Protein AF-A0A927D8Y7-F1 (afdb_monomer_lite)

Radius of gyration: 16.16 Å; chains: 1; bounding box: 29×39×41 Å

Secondary structure (DSSP, 8-state):
-HHHHHHHTTEEEES-TTTT--PPPTTS--EEEEPPTTSS----HHHHHHHHHHHHHHHHHHHTTS--HHHHHHHHHHHHT-TTTT-

Foldseek 3Di:
DVQVVLLVVQKHKPPDCVQVVDDADPPHDMDIDGHPPPGDDDFDPLLVVLVVLVVVLVVVCVVVVHRDPVSVVVSVCSVVVDPSRVD

Structure (mmCIF, N/CA/C/O backbone):
data_AF-A0A927D8Y7-F1
#
_entry.id   AF-A0A927D8Y7-F1
#
loop_
_atom_site.group_PDB
_atom_site.id
_atom_site.type_symbol
_atom_site.label_atom_id
_atom_site.label_alt_id
_atom_site.label_comp_id
_atom_site.label_asym_id
_atom_site.label_entity_id
_atom_site.label_seq_id
_atom_site.pdbx_PDB_ins_code
_atom_site.Cartn_x
_atom_site.Cartn_y
_atom_site.Cartn_z
_atom_site.occupancy
_atom_site.B_iso_or_equiv
_atom_site.auth_seq_id
_atom_site.auth_comp_id
_atom_site.auth_asym_id
_atom_site.auth_atom_id
_atom_site.pdbx_PDB_model_num
ATOM 1 N N . MET A 1 1 ? 16.221 -15.989 -11.584 1.00 61.53 1 MET A N 1
ATOM 2 C CA . MET A 1 1 ? 16.262 -16.030 -13.067 1.00 61.53 1 MET A CA 1
ATOM 3 C C . MET A 1 1 ? 14.940 -15.608 -13.713 1.00 61.53 1 MET A C 1
ATOM 5 O O . MET A 1 1 ? 14.988 -14.805 -14.633 1.00 61.53 1 MET A O 1
ATOM 9 N N . MET A 1 2 ? 13.778 -16.052 -13.215 1.00 75.44 2 MET A N 1
ATOM 10 C CA . MET A 1 2 ? 12.458 -15.746 -13.802 1.00 75.44 2 MET A CA 1
ATOM 11 C C . MET A 1 2 ? 12.104 -14.244 -13.868 1.00 75.44 2 MET A C 1
ATOM 13 O O . MET A 1 2 ? 11.591 -13.782 -14.880 1.00 75.44 2 MET A O 1
ATOM 17 N N . GLN A 1 3 ? 12.454 -13.449 -12.852 1.00 70.75 3 GLN A N 1
ATOM 18 C CA . GLN A 1 3 ? 12.119 -12.016 -12.833 1.00 70.75 3 GLN A CA 1
ATOM 19 C C . GLN A 1 3 ? 12.877 -11.185 -13.873 1.00 70.75 3 GLN A C 1
ATOM 21 O O . GLN A 1 3 ? 12.290 -10.337 -14.536 1.00 70.75 3 GLN A O 1
ATOM 26 N N . ALA A 1 4 ? 14.168 -11.460 -14.067 1.00 74.88 4 ALA A N 1
ATOM 27 C CA . ALA A 1 4 ? 14.956 -10.801 -15.107 1.00 74.88 4 ALA A CA 1
ATOM 28 C C . ALA A 1 4 ? 14.454 -11.156 -16.517 1.00 74.88 4 ALA A C 1
ATOM 30 O O . ALA A 1 4 ? 14.533 -10.333 -17.426 1.00 74.88 4 ALA A O 1
ATOM 31 N N . PHE A 1 5 ? 13.925 -12.371 -16.688 1.00 80.25 5 PHE A N 1
ATOM 32 C CA . PHE A 1 5 ? 13.304 -12.803 -17.934 1.00 80.25 5 PHE A CA 1
ATOM 33 C C . PHE A 1 5 ? 11.972 -12.084 -18.183 1.00 80.25 5 PHE A C 1
ATOM 35 O O . PHE A 1 5 ? 11.814 -11.478 -19.236 1.00 80.25 5 PHE A O 1
ATOM 42 N N . ALA A 1 6 ? 11.059 -12.071 -17.205 1.00 79.56 6 ALA A N 1
ATOM 43 C CA . ALA A 1 6 ? 9.777 -11.373 -17.324 1.00 79.56 6 ALA A CA 1
ATOM 44 C C . ALA A 1 6 ? 9.966 -9.883 -17.658 1.00 79.56 6 ALA A C 1
ATOM 46 O O . ALA A 1 6 ? 9.371 -9.392 -18.614 1.00 79.56 6 ALA A O 1
ATOM 47 N N . LEU A 1 7 ? 10.890 -9.206 -16.965 1.00 74.31 7 LEU A N 1
ATOM 48 C CA . LEU A 1 7 ? 11.237 -7.806 -17.232 1.00 74.31 7 LEU A CA 1
ATOM 49 C C . LEU A 1 7 ? 11.728 -7.586 -18.670 1.00 74.31 7 LEU A C 1
ATOM 51 O O . LEU A 1 7 ? 11.293 -6.641 -19.321 1.00 74.31 7 LEU A O 1
ATOM 55 N N . LYS A 1 8 ? 12.600 -8.463 -19.190 1.00 80.25 8 LYS A N 1
ATOM 56 C CA . LYS A 1 8 ? 13.061 -8.391 -20.590 1.00 80.25 8 LYS A CA 1
ATOM 57 C C . LYS A 1 8 ? 11.927 -8.557 -21.600 1.00 80.25 8 LYS A C 1
ATOM 59 O O . LYS A 1 8 ? 12.015 -8.008 -22.691 1.00 80.25 8 LYS A O 1
ATOM 64 N N . MET A 1 9 ? 10.893 -9.306 -21.238 1.00 83.06 9 MET A N 1
ATOM 65 C CA . MET A 1 9 ? 9.714 -9.540 -22.071 1.00 83.06 9 MET A CA 1
ATOM 66 C C . MET A 1 9 ? 8.640 -8.455 -21.906 1.00 83.06 9 MET A C 1
ATOM 68 O O . MET A 1 9 ? 7.575 -8.575 -22.502 1.00 83.06 9 MET A O 1
ATOM 72 N N . GLY A 1 10 ? 8.903 -7.410 -21.112 1.00 79.75 10 GLY A N 1
ATOM 73 C CA . GLY A 1 10 ? 7.949 -6.331 -20.865 1.00 79.75 10 GLY A CA 1
ATOM 74 C C . GLY A 1 10 ? 6.880 -6.678 -19.830 1.00 79.75 10 GLY A C 1
ATOM 75 O O . GLY A 1 10 ? 5.787 -6.129 -19.887 1.00 79.75 10 GLY A O 1
ATOM 76 N N . TYR A 1 11 ? 7.174 -7.574 -18.884 1.00 81.75 11 TYR A N 1
ATOM 77 C CA . TYR A 1 11 ? 6.259 -7.963 -17.810 1.00 81.75 11 TYR A CA 1
ATOM 78 C C . TYR A 1 11 ? 6.846 -7.705 -16.417 1.00 81.75 11 TYR A C 1
ATOM 80 O O . TYR A 1 11 ? 8.036 -7.916 -16.165 1.00 81.75 11 TYR A O 1
ATOM 88 N N . GLY A 1 12 ? 5.986 -7.277 -15.495 1.00 79.44 12 GLY A N 1
ATOM 89 C CA . GLY A 1 12 ? 6.235 -7.259 -14.057 1.00 79.44 12 GLY A CA 1
ATOM 90 C C . GLY A 1 12 ? 5.777 -8.557 -13.387 1.00 79.44 12 GLY A C 1
ATOM 91 O O . GLY A 1 12 ? 4.955 -9.296 -13.932 1.00 79.44 12 GLY A O 1
ATOM 92 N N . LEU A 1 13 ? 6.323 -8.834 -12.200 1.00 80.94 13 LEU A N 1
ATOM 93 C CA . LEU A 1 13 ? 5.950 -9.984 -11.373 1.00 80.94 13 LEU A CA 1
ATOM 94 C C . LEU A 1 13 ? 5.569 -9.530 -9.965 1.00 80.94 13 LEU A C 1
ATOM 96 O O . LEU A 1 13 ? 6.275 -8.711 -9.379 1.00 80.94 13 LEU A O 1
ATOM 100 N N . ALA A 1 14 ? 4.504 -10.110 -9.409 1.00 79.75 14 ALA A N 1
ATOM 101 C CA . ALA A 1 14 ? 4.154 -9.999 -7.994 1.00 79.75 14 ALA A CA 1
ATOM 102 C C . ALA A 1 14 ? 4.127 -11.395 -7.330 1.00 79.75 14 ALA A C 1
ATOM 104 O O . ALA A 1 14 ? 3.580 -12.318 -7.936 1.00 79.75 14 ALA A O 1
ATOM 105 N N . PRO A 1 15 ? 4.674 -11.565 -6.109 1.00 74.81 15 PRO A N 1
ATOM 106 C CA . PRO A 1 15 ? 5.314 -10.537 -5.289 1.00 74.81 15 PRO A CA 1
ATOM 107 C C . PRO A 1 15 ? 6.676 -10.121 -5.859 1.00 74.81 15 PRO A C 1
ATOM 109 O O . PRO A 1 15 ? 7.516 -10.955 -6.190 1.00 74.81 15 PRO A O 1
ATOM 112 N N . ASP A 1 16 ? 6.885 -8.810 -5.976 1.00 71.56 16 ASP A N 1
ATOM 113 C CA . ASP A 1 16 ? 8.181 -8.263 -6.374 1.00 71.56 16 ASP A CA 1
ATOM 114 C C . ASP A 1 16 ? 9.121 -8.249 -5.155 1.00 71.56 16 ASP A C 1
ATOM 116 O O . ASP A 1 16 ? 8.860 -7.474 -4.227 1.00 71.56 16 ASP A O 1
ATOM 120 N N . PRO A 1 17 ? 10.215 -9.032 -5.133 1.00 65.06 17 PRO A N 1
ATOM 121 C CA . PRO A 1 17 ? 11.162 -9.049 -4.022 1.00 65.06 17 PRO A CA 1
ATOM 122 C C . PRO A 1 17 ? 11.851 -7.705 -3.762 1.00 65.06 17 PRO A C 1
ATOM 124 O O . PRO A 1 17 ? 12.318 -7.498 -2.645 1.00 65.06 17 PRO A O 1
ATOM 127 N N . TYR A 1 18 ? 11.905 -6.788 -4.736 1.00 65.31 18 TYR A N 1
ATOM 128 C CA . TYR A 1 18 ? 12.494 -5.459 -4.546 1.00 65.31 18 TYR A CA 1
ATOM 129 C C . TYR A 1 18 ? 11.577 -4.505 -3.772 1.00 65.31 18 TYR A C 1
ATOM 131 O O . TYR A 1 18 ? 12.072 -3.654 -3.041 1.00 65.31 18 TYR A O 1
ATOM 139 N N . TYR A 1 19 ? 10.254 -4.651 -3.899 1.00 65.25 19 TYR A N 1
ATOM 140 C CA . TYR A 1 19 ? 9.289 -3.741 -3.260 1.00 65.25 19 TYR A CA 1
ATOM 141 C C . TYR A 1 19 ? 8.569 -4.395 -2.084 1.00 65.25 19 TYR A C 1
ATOM 143 O O . TYR A 1 19 ? 8.451 -3.825 -0.998 1.00 65.25 19 TYR A O 1
ATOM 151 N N . HIS A 1 20 ? 8.115 -5.630 -2.269 1.00 67.94 20 HIS A N 1
ATOM 152 C CA . HIS A 1 20 ? 7.308 -6.331 -1.282 1.00 67.94 20 HIS A CA 1
ATOM 153 C C . HIS A 1 20 ? 8.159 -6.929 -0.162 1.00 67.94 20 HIS A C 1
ATOM 155 O O . HIS A 1 20 ? 7.593 -7.309 0.855 1.00 67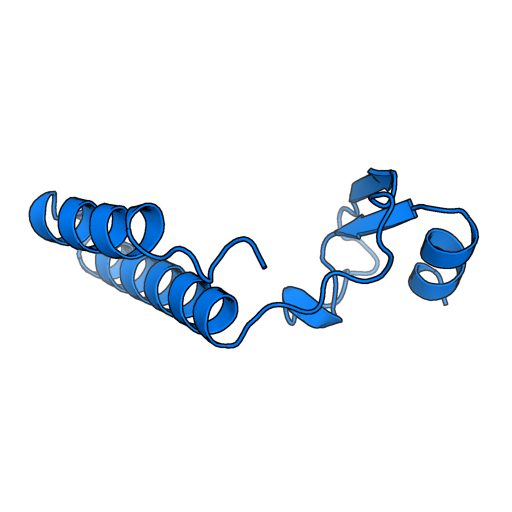.94 20 HIS A O 1
ATOM 161 N N . HIS A 1 21 ? 9.492 -6.981 -0.315 1.00 65.25 21 HIS A N 1
ATOM 162 C CA . HIS A 1 21 ? 10.412 -7.681 0.597 1.00 65.25 21 HIS A CA 1
ATOM 163 C C . HIS A 1 21 ? 10.020 -9.152 0.827 1.00 65.25 21 HIS A C 1
ATOM 165 O O . HIS A 1 21 ? 10.411 -9.778 1.809 1.00 65.25 21 HIS A O 1
ATOM 171 N N . VAL A 1 22 ? 9.253 -9.712 -0.109 1.00 67.62 22 VAL A N 1
ATOM 172 C CA . VAL A 1 22 ? 8.755 -11.083 -0.102 1.00 67.62 22 VAL A CA 1
ATOM 173 C C . VAL A 1 22 ? 9.330 -11.761 -1.331 1.00 67.62 22 VAL A C 1
ATOM 175 O O . VAL A 1 22 ? 9.194 -11.264 -2.450 1.00 67.62 22 VAL A O 1
ATOM 178 N N . LYS A 1 23 ? 10.004 -12.892 -1.127 1.00 67.94 23 LYS A N 1
ATOM 179 C CA . LYS A 1 23 ? 10.386 -13.762 -2.238 1.00 67.94 23 LYS A CA 1
ATOM 180 C C . LYS A 1 23 ? 9.158 -14.554 -2.662 1.00 67.94 23 LYS A C 1
ATOM 182 O O . LYS A 1 23 ? 8.405 -15.012 -1.809 1.00 67.94 23 LYS A O 1
ATOM 187 N N . ALA A 1 24 ? 8.986 -14.723 -3.968 1.00 70.19 24 ALA A N 1
ATOM 188 C CA . ALA A 1 24 ? 8.063 -15.723 -4.474 1.00 70.19 24 ALA A CA 1
ATOM 189 C C . ALA A 1 24 ? 8.436 -17.095 -3.895 1.00 70.19 24 ALA A C 1
ATOM 191 O O . ALA A 1 24 ? 9.611 -17.476 -3.920 1.00 70.19 24 ALA A O 1
ATOM 192 N N . ASP A 1 25 ? 7.440 -17.791 -3.361 1.00 75.94 25 ASP A N 1
ATOM 193 C CA . ASP A 1 25 ? 7.570 -19.182 -2.949 1.00 75.94 25 ASP A CA 1
ATOM 194 C C . ASP A 1 25 ? 7.569 -20.083 -4.195 1.00 75.94 25 ASP A C 1
ATOM 196 O O . ASP A 1 25 ? 6.931 -19.755 -5.197 1.00 75.94 25 ASP A O 1
ATOM 200 N N . VAL A 1 26 ? 8.299 -21.196 -4.144 1.00 75.44 26 VAL A N 1
ATOM 201 C CA . VAL A 1 26 ? 8.397 -22.160 -5.251 1.00 75.44 26 VAL A CA 1
ATOM 202 C C . VAL A 1 26 ? 7.030 -22.777 -5.547 1.00 75.44 26 VAL A C 1
ATOM 204 O O . VAL A 1 26 ? 6.689 -22.941 -6.716 1.00 75.44 26 VAL A O 1
ATOM 207 N N . ASP A 1 27 ? 6.233 -23.015 -4.504 1.00 81.38 27 ASP A N 1
ATOM 208 C CA . ASP A 1 27 ? 4.856 -23.518 -4.599 1.00 81.38 27 ASP A CA 1
ATOM 209 C C . ASP A 1 27 ? 3.808 -22.387 -4.503 1.00 81.38 27 ASP A C 1
ATOM 211 O O . ASP A 1 27 ? 2.605 -22.625 -4.385 1.00 81.38 27 ASP A O 1
ATOM 215 N N . GLY A 1 28 ? 4.261 -21.129 -4.536 1.00 77.25 28 GLY A N 1
ATOM 216 C CA . GLY A 1 28 ? 3.422 -19.948 -4.377 1.00 77.25 28 GLY A CA 1
ATOM 217 C C . GLY A 1 28 ? 2.716 -19.508 -5.659 1.00 77.25 28 GLY A C 1
ATOM 218 O O . GLY A 1 28 ? 3.079 -19.869 -6.776 1.00 77.25 28 GLY A O 1
ATOM 219 N N . THR A 1 29 ? 1.713 -18.643 -5.502 1.00 80.25 29 THR A N 1
ATOM 220 C CA . THR A 1 29 ? 1.073 -17.976 -6.645 1.00 80.25 29 THR A CA 1
ATOM 221 C C . THR A 1 29 ? 1.881 -16.757 -7.069 1.00 80.25 29 THR A C 1
ATOM 223 O O . THR A 1 29 ? 2.275 -15.937 -6.238 1.00 80.25 29 THR A O 1
ATOM 226 N N . LEU A 1 30 ? 2.084 -16.620 -8.379 1.00 80.81 30 LEU A N 1
ATOM 227 C CA . LEU A 1 30 ? 2.803 -15.508 -8.980 1.00 80.81 30 LEU A CA 1
ATOM 228 C C . LEU A 1 30 ? 1.910 -14.816 -10.008 1.00 80.81 30 LEU A C 1
ATOM 230 O O . LEU A 1 30 ? 1.322 -15.471 -10.868 1.00 80.81 30 LEU A O 1
ATOM 234 N N . VAL A 1 31 ? 1.801 -13.493 -9.919 1.00 81.81 31 VAL A N 1
ATOM 235 C CA . VAL A 1 31 ? 0.990 -12.694 -10.845 1.00 81.81 31 VAL A CA 1
ATOM 236 C C . VAL A 1 31 ? 1.906 -12.033 -11.864 1.00 81.81 31 VAL A C 1
ATOM 238 O O . VAL A 1 31 ? 2.875 -11.369 -11.494 1.00 81.81 31 VAL A O 1
ATOM 241 N N . LEU A 1 32 ? 1.579 -12.210 -13.144 1.00 84.19 32 LEU A N 1
ATOM 242 C CA . LEU A 1 32 ? 2.261 -11.599 -14.281 1.00 84.19 32 LEU A CA 1
ATOM 243 C C . LEU A 1 32 ? 1.392 -10.459 -14.819 1.00 84.19 32 LEU A C 1
ATOM 245 O O . LEU A 1 32 ? 0.209 -10.664 -15.088 1.00 84.19 32 LEU A O 1
ATOM 249 N N . PHE A 1 33 ? 1.962 -9.271 -14.983 1.00 81.25 33 PHE A N 1
ATOM 250 C CA . PHE A 1 33 ? 1.237 -8.109 -15.503 1.00 81.25 33 PHE A CA 1
ATOM 251 C C . PHE A 1 33 ? 2.096 -7.344 -16.513 1.00 81.25 33 PHE A C 1
ATOM 253 O O . PHE A 1 33 ? 3.325 -7.384 -16.402 1.00 81.25 33 PHE A O 1
ATOM 260 N N . PRO A 1 34 ? 1.497 -6.668 -17.511 1.00 81.31 34 PRO A N 1
ATOM 261 C CA . PRO A 1 34 ? 2.249 -5.831 -18.440 1.00 81.31 34 PRO A CA 1
ATOM 262 C C . PRO A 1 34 ? 3.064 -4.792 -17.667 1.00 81.31 34 PRO A C 1
ATOM 264 O O . PRO A 1 34 ? 2.528 -4.096 -16.803 1.00 81.31 34 PRO A O 1
ATOM 267 N N . ALA A 1 35 ? 4.363 -4.703 -17.939 1.00 72.88 35 ALA A N 1
ATOM 268 C CA . ALA A 1 35 ? 5.191 -3.660 -17.357 1.00 72.88 35 ALA A CA 1
ATOM 269 C C . ALA A 1 35 ? 4.704 -2.302 -17.878 1.00 72.88 35 ALA A C 1
ATOM 271 O O . ALA A 1 35 ? 4.492 -2.137 -19.079 1.00 72.88 35 ALA A O 1
ATOM 272 N N . ALA A 1 36 ? 4.522 -1.336 -16.978 1.00 66.88 36 ALA A N 1
ATOM 273 C CA . ALA A 1 36 ? 4.165 0.019 -17.375 1.00 66.88 36 ALA A CA 1
ATOM 274 C C . ALA A 1 36 ? 5.260 0.614 -18.282 1.00 66.88 36 ALA A C 1
ATOM 276 O O . ALA A 1 36 ? 6.456 0.397 -18.050 1.00 66.88 36 ALA A O 1
ATOM 277 N N . GLU A 1 37 ? 4.854 1.378 -19.299 1.00 57.78 37 GLU A N 1
ATOM 278 C CA . GLU A 1 37 ? 5.770 2.201 -20.094 1.00 57.78 37 GLU A CA 1
ATOM 279 C C . GLU A 1 37 ? 6.448 3.212 -19.154 1.00 57.78 37 GLU A C 1
ATOM 281 O O . GLU A 1 37 ? 5.844 4.191 -18.729 1.00 57.78 37 GLU A O 1
ATOM 286 N N . GLY A 1 38 ? 7.681 2.924 -18.731 1.00 57.25 38 GLY A N 1
ATOM 287 C CA . GLY A 1 38 ? 8.365 3.705 -17.690 1.00 57.25 38 GLY A CA 1
ATOM 288 C C . GLY A 1 38 ? 9.495 2.979 -16.956 1.00 57.25 38 GLY A C 1
ATOM 289 O O . GLY A 1 38 ? 10.283 3.615 -16.261 1.00 57.25 38 GLY A O 1
ATOM 290 N N . GLY A 1 39 ? 9.645 1.665 -17.141 1.00 58.72 39 GLY A N 1
ATOM 291 C CA . GLY A 1 39 ? 10.714 0.895 -16.500 1.00 58.72 39 GLY A CA 1
ATOM 292 C C . GLY A 1 39 ? 10.394 0.528 -15.046 1.00 58.72 39 GLY A C 1
ATOM 293 O O . GLY A 1 39 ? 9.236 0.473 -14.641 1.00 58.72 39 GLY A O 1
ATOM 294 N N . ARG A 1 40 ? 11.425 0.196 -14.257 1.00 62.38 40 ARG A N 1
ATOM 295 C CA . ARG A 1 40 ? 11.250 -0.167 -12.839 1.00 62.38 40 ARG A CA 1
ATOM 296 C C . ARG A 1 40 ? 10.729 1.042 -12.054 1.00 62.38 40 ARG A C 1
ATOM 298 O O . ARG A 1 40 ? 11.422 2.049 -11.970 1.00 62.38 40 ARG A O 1
ATOM 305 N N . PHE A 1 41 ? 9.558 0.903 -11.435 1.00 68.25 41 PHE A N 1
ATOM 306 C CA . PHE A 1 41 ? 9.027 1.872 -10.475 1.00 68.25 41 PHE A CA 1
ATOM 307 C C . PHE A 1 41 ? 9.937 1.958 -9.244 1.00 68.25 41 PHE A C 1
ATOM 309 O O . PHE A 1 41 ? 9.899 1.076 -8.402 1.00 68.25 41 PHE A O 1
ATOM 316 N N . SER A 1 42 ? 10.766 2.991 -9.117 1.00 68.75 42 SER A N 1
ATOM 317 C CA . SER A 1 42 ? 11.538 3.207 -7.890 1.00 68.75 42 SER A CA 1
ATOM 318 C C . SER A 1 42 ? 10.677 3.995 -6.899 1.00 68.75 42 SER A C 1
ATOM 320 O O . SER A 1 42 ? 10.488 5.187 -7.129 1.00 68.75 42 SER A O 1
ATOM 322 N N . PRO A 1 43 ? 10.154 3.390 -5.816 1.00 73.19 43 PRO A N 1
ATOM 323 C CA . PRO A 1 43 ? 9.275 4.098 -4.897 1.00 73.19 43 PRO A CA 1
ATOM 324 C C . PRO A 1 43 ? 10.005 5.278 -4.253 1.00 73.19 43 PRO A C 1
ATOM 326 O O . PRO A 1 43 ? 11.150 5.147 -3.810 1.00 73.19 43 PRO A O 1
ATOM 329 N N . SER A 1 44 ? 9.329 6.423 -4.175 1.00 80.94 44 SER A N 1
ATOM 330 C CA . SER A 1 44 ? 9.826 7.573 -3.426 1.00 80.94 44 SER A CA 1
ATOM 331 C C . SER A 1 44 ? 9.894 7.256 -1.922 1.00 80.94 44 SER A C 1
ATOM 333 O O . SER A 1 44 ? 9.154 6.394 -1.429 1.00 80.94 44 SER A O 1
ATOM 335 N N . PRO A 1 45 ? 10.751 7.945 -1.146 1.00 83.12 45 PRO A N 1
ATOM 336 C CA . PRO A 1 45 ? 10.743 7.834 0.312 1.00 83.12 45 PRO A CA 1
ATOM 337 C C . PRO A 1 45 ? 9.351 8.080 0.914 1.00 83.12 45 PRO A C 1
ATOM 339 O O . PRO A 1 45 ? 8.954 7.403 1.861 1.00 83.12 45 PRO A O 1
ATOM 342 N N . GLU A 1 46 ? 8.584 9.007 0.336 1.00 83.69 46 GLU A N 1
ATOM 343 C CA . GLU A 1 46 ? 7.208 9.294 0.729 1.00 83.69 46 GLU A CA 1
ATOM 344 C C . GLU A 1 46 ? 6.268 8.104 0.485 1.00 83.69 46 GLU A C 1
ATOM 346 O O . GLU A 1 46 ? 5.457 7.786 1.356 1.00 83.69 46 GLU A O 1
ATOM 351 N N . PHE A 1 47 ? 6.409 7.405 -0.647 1.00 82.50 47 PHE A N 1
ATOM 352 C CA . PHE A 1 47 ? 5.662 6.177 -0.932 1.00 82.50 47 PHE A CA 1
ATOM 353 C C . PHE A 1 47 ? 5.988 5.066 0.066 1.00 82.50 47 PHE A C 1
ATOM 355 O O . PHE A 1 47 ? 5.081 4.447 0.622 1.00 82.50 47 PHE A O 1
ATOM 362 N N . ILE A 1 48 ? 7.276 4.839 0.341 1.00 82.31 48 ILE A N 1
ATOM 363 C CA . ILE A 1 48 ? 7.711 3.833 1.322 1.00 82.31 48 ILE A CA 1
ATOM 364 C C . ILE A 1 48 ? 7.126 4.154 2.701 1.00 82.31 48 ILE A C 1
ATOM 366 O O . ILE A 1 48 ? 6.587 3.264 3.358 1.00 82.31 48 ILE A O 1
ATOM 370 N N . SER A 1 49 ? 7.191 5.421 3.118 1.00 85.44 49 SER A N 1
ATOM 371 C CA . SER A 1 49 ? 6.630 5.879 4.390 1.00 85.44 49 SER A CA 1
ATOM 372 C C . SER A 1 49 ? 5.128 5.593 4.478 1.00 85.44 49 SER A C 1
ATOM 374 O O . SER A 1 49 ? 4.691 4.939 5.421 1.00 85.44 49 SER A O 1
ATOM 376 N N . ALA A 1 50 ? 4.352 5.966 3.454 1.00 85.81 50 ALA A N 1
ATOM 377 C CA . ALA A 1 50 ? 2.909 5.724 3.423 1.00 85.81 50 ALA A CA 1
ATOM 378 C C . ALA A 1 50 ? 2.556 4.228 3.494 1.00 85.81 50 ALA A C 1
ATOM 380 O O . ALA A 1 50 ? 1.672 3.836 4.257 1.00 85.81 50 ALA A O 1
ATOM 381 N N . VAL A 1 51 ? 3.277 3.374 2.759 1.00 83.75 51 VAL A N 1
ATOM 382 C CA . VAL A 1 51 ? 3.092 1.914 2.820 1.00 83.75 51 VAL A CA 1
ATOM 383 C C . VAL A 1 51 ? 3.406 1.369 4.215 1.00 83.75 51 VAL A C 1
ATOM 385 O O . VAL A 1 51 ? 2.684 0.506 4.714 1.00 83.75 51 VAL A O 1
ATOM 388 N N . MET A 1 52 ? 4.461 1.862 4.866 1.00 86.75 52 MET A N 1
ATOM 389 C CA . MET A 1 52 ? 4.810 1.448 6.226 1.00 86.75 52 MET A CA 1
ATOM 390 C C . MET A 1 52 ? 3.766 1.900 7.250 1.00 86.75 52 MET A C 1
ATOM 392 O O . MET A 1 52 ? 3.390 1.103 8.108 1.00 86.75 52 MET A O 1
ATOM 396 N N . THR A 1 53 ? 3.246 3.125 7.133 1.00 87.19 53 THR A N 1
ATOM 397 C CA . THR A 1 53 ? 2.153 3.610 7.986 1.00 87.19 53 THR A CA 1
ATOM 398 C C . THR A 1 53 ? 0.897 2.756 7.816 1.00 87.19 53 THR A C 1
ATOM 400 O O . THR A 1 53 ? 0.305 2.360 8.815 1.00 87.19 53 THR A O 1
ATOM 403 N N . LEU A 1 54 ? 0.533 2.392 6.580 1.00 86.75 54 LEU A N 1
ATOM 404 C CA . LEU A 1 54 ? -0.594 1.491 6.303 1.00 86.75 54 LEU A CA 1
ATOM 405 C C . LEU A 1 54 ? -0.414 0.116 6.953 1.00 86.75 54 LEU A C 1
ATOM 407 O O . LEU A 1 54 ? -1.336 -0.391 7.586 1.00 86.75 54 LEU A O 1
ATOM 411 N N . ARG A 1 55 ? 0.776 -0.487 6.827 1.00 86.62 55 ARG A N 1
ATOM 412 C CA . ARG A 1 55 ? 1.074 -1.788 7.448 1.00 86.62 55 ARG A CA 1
ATOM 413 C C . ARG A 1 55 ? 0.980 -1.725 8.968 1.00 86.62 55 ARG A C 1
ATOM 415 O O . ARG A 1 55 ? 0.415 -2.634 9.566 1.00 86.62 55 ARG A O 1
ATOM 422 N N . LEU A 1 56 ? 1.515 -0.668 9.577 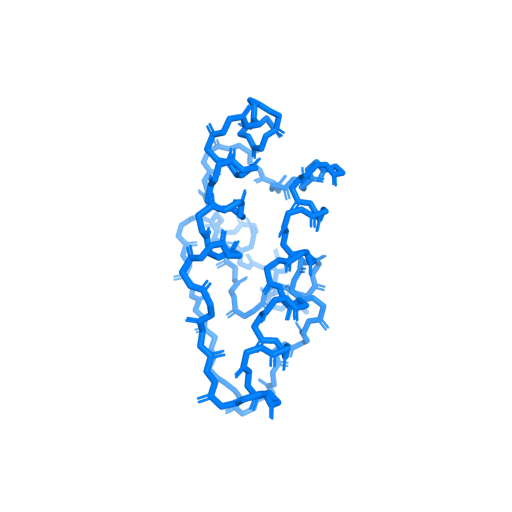1.00 88.00 56 LEU A N 1
ATOM 423 C CA . LEU A 1 56 ? 1.448 -0.478 11.023 1.00 88.00 56 LEU A CA 1
ATOM 424 C C . LEU A 1 56 ? 0.001 -0.281 11.491 1.00 88.00 56 LEU A C 1
ATOM 426 O O . LEU A 1 56 ? -0.419 -0.960 12.420 1.00 88.00 56 LEU A O 1
ATOM 430 N N . GLY A 1 57 ? -0.768 0.577 10.815 1.00 86.50 57 GLY A N 1
ATOM 431 C CA . GLY A 1 57 ? -2.183 0.795 11.128 1.00 86.50 57 GLY A CA 1
ATOM 432 C C . GLY A 1 57 ? -3.006 -0.489 11.025 1.00 86.50 57 GLY A C 1
ATOM 433 O O . GLY A 1 57 ? -3.786 -0.791 11.919 1.00 86.50 57 GLY A O 1
ATOM 434 N N . ALA A 1 58 ? -2.764 -1.307 9.994 1.00 85.75 58 ALA A N 1
ATOM 435 C CA . ALA A 1 58 ? -3.404 -2.615 9.867 1.00 85.75 58 ALA A CA 1
ATOM 436 C C . ALA A 1 58 ? -3.034 -3.568 11.018 1.00 85.75 58 ALA A C 1
ATOM 438 O O . ALA A 1 58 ? -3.901 -4.276 11.518 1.00 85.75 58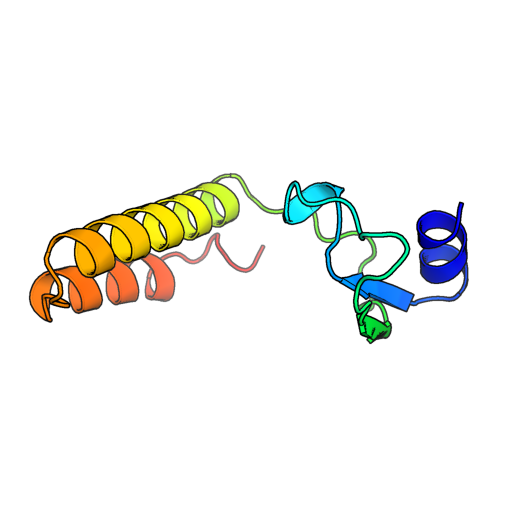 ALA A O 1
ATOM 439 N N . MET A 1 59 ? -1.771 -3.588 11.461 1.00 89.31 59 MET A N 1
ATOM 440 C CA . MET A 1 59 ? -1.360 -4.401 12.614 1.00 89.31 59 MET A CA 1
ATOM 441 C C . MET A 1 59 ? -2.039 -3.948 13.909 1.00 89.31 59 MET A C 1
ATOM 443 O O . MET A 1 59 ? -2.486 -4.800 14.666 1.00 89.31 59 MET A O 1
ATOM 447 N N . VAL A 1 60 ? -2.132 -2.637 14.151 1.00 88.56 60 VAL A N 1
ATOM 448 C CA . VAL A 1 60 ? -2.809 -2.082 15.336 1.00 88.56 60 VAL A CA 1
ATOM 449 C C . VAL A 1 60 ? -4.295 -2.437 15.318 1.00 88.56 60 VAL A C 1
ATOM 451 O O . VAL A 1 60 ? -4.775 -3.046 16.266 1.00 88.56 60 VAL A O 1
ATOM 454 N N . ALA A 1 61 ? -4.990 -2.195 14.203 1.00 88.38 61 ALA A N 1
ATOM 455 C CA . ALA A 1 61 ? -6.410 -2.522 14.074 1.00 88.38 61 ALA A CA 1
ATOM 456 C C . ALA A 1 61 ? -6.706 -4.024 14.258 1.00 88.38 61 ALA A C 1
ATOM 458 O O . ALA A 1 61 ? -7.736 -4.394 14.814 1.00 88.38 61 ALA A O 1
ATOM 459 N N . LEU A 1 62 ? -5.797 -4.902 13.811 1.00 88.19 62 LEU A N 1
ATOM 460 C CA . LEU A 1 62 ? -5.902 -6.347 14.041 1.00 88.19 62 LEU A CA 1
ATOM 461 C C . LEU A 1 62 ? -5.685 -6.736 15.510 1.00 88.19 62 LEU A C 1
ATOM 463 O O . LEU A 1 62 ? -6.294 -7.697 15.970 1.00 88.19 62 LEU A O 1
ATOM 467 N N . ILE A 1 63 ? -4.806 -6.036 16.232 1.00 89.88 63 ILE A N 1
ATOM 468 C CA . ILE A 1 63 ? -4.566 -6.274 17.664 1.00 89.88 63 ILE A CA 1
ATOM 469 C C . ILE A 1 63 ? -5.772 -5.816 18.486 1.00 89.88 63 ILE A C 1
ATOM 471 O O . ILE A 1 63 ? -6.194 -6.525 19.399 1.00 89.88 63 ILE A O 1
ATOM 475 N N . ASP A 1 64 ? -6.337 -4.665 18.131 1.00 88.75 64 ASP A N 1
ATOM 476 C CA . ASP A 1 64 ? -7.453 -4.044 18.843 1.00 88.75 64 ASP A CA 1
ATOM 477 C C . ASP A 1 64 ? -8.828 -4.588 18.406 1.00 88.75 64 ASP A C 1
ATOM 479 O O . ASP A 1 64 ? -9.855 -4.135 18.914 1.00 88.75 64 ASP A O 1
ATOM 483 N N . ASP A 1 65 ? -8.857 -5.528 17.449 1.00 89.12 65 ASP A N 1
ATOM 484 C CA . ASP A 1 65 ? -10.052 -6.082 16.782 1.00 89.12 65 ASP A CA 1
ATOM 485 C C . ASP A 1 65 ? -11.067 -5.001 16.356 1.00 89.12 65 ASP A C 1
ATOM 487 O O . ASP A 1 65 ? -12.287 -5.176 16.373 1.00 89.12 65 ASP A O 1
ATOM 491 N N . SER A 1 66 ? -10.557 -3.818 16.018 1.00 88.25 66 SER A N 1
ATOM 492 C CA . SER A 1 66 ? -11.362 -2.648 15.703 1.00 88.25 66 SER A CA 1
ATOM 493 C C . SER A 1 66 ? -10.583 -1.673 14.831 1.00 88.25 66 SER A C 1
ATOM 495 O O . SER A 1 66 ? -9.369 -1.530 14.939 1.00 88.25 66 SER A O 1
ATOM 497 N N . LEU A 1 67 ? -11.296 -1.003 13.926 1.00 84.88 67 LEU A N 1
ATOM 498 C CA . LEU A 1 67 ? -10.738 0.038 13.071 1.00 84.88 67 LEU A CA 1
ATOM 499 C C . LEU A 1 67 ? -11.335 1.385 13.475 1.00 84.88 67 LEU A C 1
ATOM 501 O O . LEU A 1 67 ? -12.513 1.647 13.203 1.00 84.88 67 LEU A O 1
ATOM 505 N N . ASP A 1 68 ? -10.526 2.246 14.092 1.00 86.38 68 ASP A N 1
ATOM 506 C CA . ASP A 1 68 ? -10.954 3.603 14.420 1.00 86.38 68 ASP A CA 1
ATOM 507 C C . ASP A 1 68 ? -11.115 4.435 13.136 1.00 86.38 68 ASP A C 1
ATOM 509 O O . ASP A 1 68 ? -10.189 4.640 12.346 1.00 86.38 68 ASP A O 1
ATOM 513 N N . GLN A 1 69 ? -12.328 4.946 12.934 1.00 87.62 69 GLN A N 1
ATOM 514 C CA . GLN A 1 69 ? -12.680 5.799 11.804 1.00 87.62 69 GLN A CA 1
ATOM 515 C C . GLN A 1 69 ? -11.899 7.121 11.794 1.00 87.62 69 GLN A C 1
ATOM 517 O O . GLN A 1 69 ? -11.644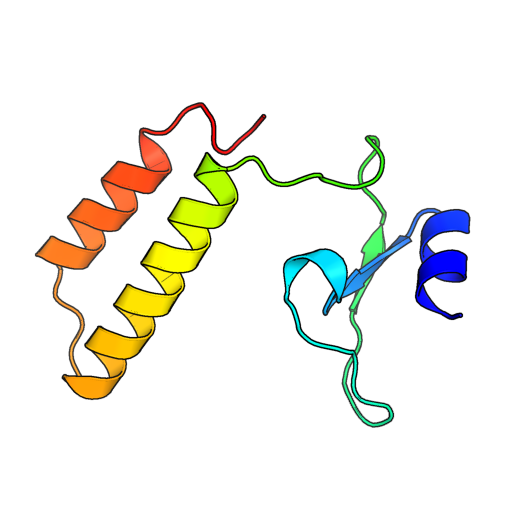 7.678 10.723 1.00 87.62 69 GLN A O 1
ATOM 522 N N . ALA A 1 70 ? -11.504 7.638 12.960 1.00 86.38 70 ALA A N 1
ATOM 523 C CA . ALA A 1 70 ? -10.665 8.826 13.051 1.00 86.38 70 ALA A CA 1
ATOM 524 C C . ALA A 1 70 ? -9.256 8.547 12.510 1.00 86.38 70 ALA A C 1
ATOM 526 O O . ALA A 1 70 ? -8.750 9.325 11.699 1.00 86.38 70 ALA A O 1
ATOM 527 N N . GLU A 1 71 ? -8.655 7.422 12.897 1.00 81.31 71 GLU A N 1
ATOM 528 C CA . GLU A 1 71 ? -7.330 7.004 12.428 1.00 81.31 71 GLU A CA 1
ATOM 529 C C . GLU A 1 71 ? -7.334 6.694 10.932 1.00 81.31 71 GLU A C 1
ATOM 531 O O . GLU A 1 71 ? -6.470 7.185 10.198 1.00 81.31 71 GLU A O 1
ATOM 536 N N . GLN A 1 72 ? -8.356 5.974 10.456 1.00 86.50 72 GLN A N 1
ATOM 537 C CA . GLN A 1 72 ? -8.565 5.727 9.031 1.00 86.50 72 GLN A CA 1
ATOM 538 C C . GLN A 1 72 ? -8.605 7.048 8.253 1.00 86.50 72 GLN A C 1
ATOM 540 O O . GLN A 1 72 ? -7.881 7.217 7.272 1.00 86.50 72 GLN A O 1
ATOM 545 N N . LYS A 1 73 ? -9.399 8.019 8.714 1.00 88.56 73 LYS A N 1
ATOM 546 C CA . LYS A 1 73 ? -9.546 9.312 8.038 1.00 88.56 73 LYS A CA 1
ATOM 547 C C . LYS A 1 73 ? -8.254 10.128 8.045 1.00 88.56 73 LYS A C 1
ATOM 549 O O . LYS A 1 73 ? -7.952 10.815 7.068 1.00 88.56 73 LYS A O 1
ATOM 554 N N . VAL A 1 74 ? -7.482 10.079 9.130 1.00 85.81 74 VAL A N 1
ATOM 555 C CA . VAL A 1 74 ? -6.160 10.720 9.195 1.00 85.81 74 VAL A CA 1
ATOM 556 C C . VAL A 1 74 ? -5.218 10.098 8.165 1.00 85.81 74 VAL A C 1
ATOM 558 O O . VAL A 1 74 ? -4.554 10.831 7.429 1.00 85.81 74 VAL A O 1
ATOM 561 N N . LEU A 1 75 ? -5.201 8.769 8.063 1.00 85.12 75 LEU A N 1
ATOM 562 C CA . LEU A 1 75 ? -4.357 8.048 7.117 1.00 85.12 75 LEU A CA 1
ATOM 563 C C . LEU A 1 75 ? -4.756 8.315 5.661 1.00 85.12 75 LEU A C 1
ATOM 565 O O . LEU A 1 75 ? -3.899 8.626 4.835 1.00 85.12 75 LEU A O 1
ATOM 569 N N . GLU A 1 76 ? -6.052 8.280 5.357 1.00 86.94 76 GLU A N 1
ATOM 570 C CA . GLU A 1 76 ? -6.589 8.632 4.040 1.00 86.94 76 GLU A CA 1
ATOM 571 C C . GLU A 1 76 ? -6.203 10.059 3.645 1.00 86.94 76 GLU A C 1
ATOM 573 O O . GLU A 1 76 ? -5.747 10.291 2.527 1.00 86.94 76 GLU A O 1
ATOM 578 N N . ASN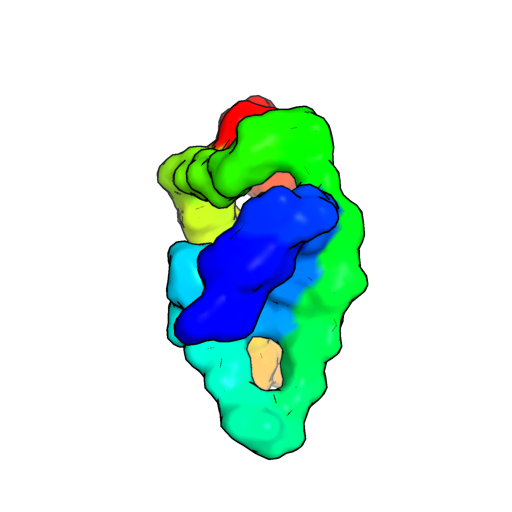 A 1 77 ? -6.308 11.021 4.565 1.00 87.44 77 ASN A N 1
ATOM 579 C CA . ASN A 1 77 ? -5.893 12.398 4.308 1.00 87.44 77 ASN A CA 1
ATOM 580 C C . ASN A 1 77 ? -4.382 12.522 4.079 1.00 87.44 77 ASN A C 1
ATOM 582 O O . ASN A 1 77 ? -3.967 13.306 3.226 1.00 87.44 77 ASN A O 1
ATOM 586 N N . ALA A 1 78 ? -3.560 11.778 4.820 1.00 83.00 78 ALA A N 1
ATOM 587 C CA . ALA A 1 78 ? -2.110 11.782 4.643 1.00 83.00 78 ALA A CA 1
ATOM 588 C C . ALA A 1 78 ? -1.693 11.207 3.281 1.00 83.00 78 ALA A C 1
ATOM 590 O O . ALA A 1 78 ? -0.716 11.670 2.695 1.00 83.00 78 ALA A O 1
ATOM 591 N N . ILE A 1 79 ? -2.446 10.235 2.762 1.00 83.81 79 ILE A N 1
ATOM 592 C CA . ILE A 1 79 ? -2.232 9.654 1.434 1.00 83.81 79 ILE A CA 1
ATOM 593 C C . ILE A 1 79 ? -2.744 10.614 0.353 1.00 83.81 79 ILE A C 1
ATOM 595 O O . ILE A 1 79 ? -1.977 11.070 -0.490 1.00 83.81 79 ILE A O 1
ATOM 599 N N . ASN A 1 80 ? -4.018 10.998 0.409 1.00 85.62 80 ASN A N 1
ATOM 600 C CA . ASN A 1 80 ? -4.669 11.781 -0.645 1.00 85.62 80 ASN A CA 1
ATOM 601 C C . ASN A 1 80 ? -4.062 13.180 -0.828 1.00 85.62 80 ASN A C 1
ATOM 603 O O . ASN A 1 80 ? -4.057 13.708 -1.938 1.00 85.62 80 ASN A O 1
ATOM 607 N N . ASN A 1 81 ? -3.528 13.778 0.240 1.00 84.69 81 ASN A N 1
ATOM 608 C CA . ASN A 1 81 ? -2.940 15.117 0.189 1.00 84.69 81 ASN A CA 1
ATOM 609 C C . ASN A 1 81 ? -1.417 15.113 -0.009 1.00 84.69 81 ASN A C 1
ATOM 611 O O . ASN A 1 81 ? -0.795 16.172 0.096 1.00 84.69 81 ASN A O 1
ATOM 615 N N . ASN A 1 82 ? -0.793 13.961 -0.283 1.00 78.69 82 ASN A N 1
ATOM 616 C CA . ASN A 1 82 ? 0.646 13.882 -0.518 1.00 78.69 82 ASN A CA 1
ATOM 617 C C . ASN A 1 82 ? 0.969 13.806 -2.025 1.00 78.69 82 ASN A C 1
ATOM 619 O O . ASN A 1 82 ? 1.016 12.717 -2.604 1.00 78.69 82 ASN A O 1
ATOM 623 N N . PRO A 1 83 ? 1.280 14.945 -2.681 1.00 75.00 83 PRO A N 1
ATOM 624 C CA . PRO A 1 83 ? 1.538 14.990 -4.122 1.00 75.00 83 PRO A CA 1
ATOM 625 C C . PRO A 1 83 ? 2.832 14.271 -4.540 1.00 75.00 83 PRO A C 1
ATOM 627 O O . PRO A 1 83 ? 3.113 14.160 -5.732 1.00 75.00 83 PRO A O 1
ATOM 630 N N . ARG A 1 84 ? 3.651 13.807 -3.586 1.00 72.50 84 ARG A N 1
ATOM 631 C CA . ARG A 1 84 ? 4.913 13.095 -3.844 1.00 72.50 84 ARG A CA 1
ATOM 632 C C . ARG A 1 84 ? 4.761 11.572 -3.886 1.00 72.50 84 ARG A C 1
ATOM 634 O O . ARG A 1 84 ? 5.746 10.878 -4.114 1.00 72.50 84 ARG A O 1
ATOM 641 N N . LEU A 1 85 ? 3.545 11.056 -3.700 1.00 67.19 85 LEU A N 1
ATOM 642 C CA . LEU A 1 85 ? 3.249 9.627 -3.847 1.00 67.19 85 LEU A CA 1
ATOM 643 C C . LEU A 1 85 ? 3.222 9.153 -5.306 1.00 67.19 85 LEU A C 1
ATOM 645 O O . LEU A 1 85 ? 3.450 7.976 -5.561 1.00 67.19 85 LEU A O 1
ATOM 649 N N . HIS A 1 86 ? 2.945 10.057 -6.248 1.00 59.00 86 HIS A N 1
ATOM 650 C CA . HIS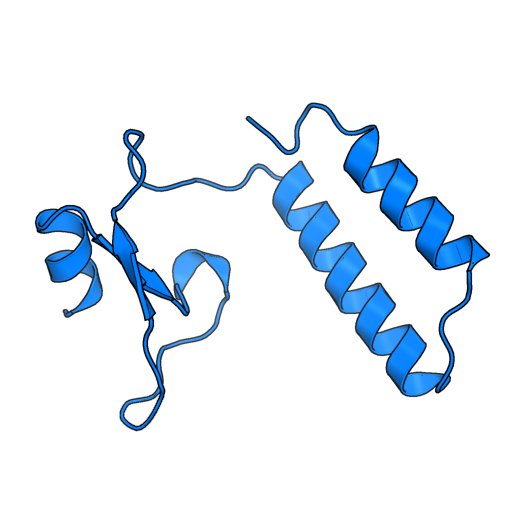 A 1 86 ? 2.754 9.746 -7.671 1.00 59.00 86 HIS A CA 1
ATOM 651 C C . HIS A 1 86 ? 3.967 10.071 -8.560 1.00 59.00 86 HIS A C 1
ATOM 653 O O . HIS A 1 86 ? 3.837 10.014 -9.782 1.00 59.00 86 HIS A O 1
ATOM 659 N N . ARG A 1 87 ? 5.111 10.464 -7.982 1.00 51.62 87 ARG A N 1
ATOM 660 C CA . ARG A 1 87 ? 6.339 10.754 -8.742 1.00 51.62 87 ARG A CA 1
ATOM 661 C C . ARG A 1 87 ? 7.300 9.582 -8.758 1.00 51.62 87 ARG A C 1
ATOM 663 O O . ARG A 1 87 ? 7.483 8.979 -7.680 1.00 51.62 87 ARG A O 1
#

pLDDT: mean 78.41, std 9.14, range [51.62, 89.88]

Sequence (87 aa):
MMQAFALKMGYGLAPDPYYHHVKADVDGTLVLFPAAEGGRFSPSPEFISAVMTLRLGAMVALIDDSLDQAEQKVLENAINNNPRLHR

Organism: Klebsiella pneumoniae (NCBI:txid573)